Protein AF-A0A5S4T5T9-F1 (afdb_monomer)

Solvent-accessible surface area (backbone atoms only — not comparable to full-atom values): 7489 Å² total; per-residue (Å²): 132,74,59,50,68,45,62,31,43,60,80,69,78,54,94,88,60,77,89,72,47,61,51,77,38,60,65,65,75,37,75,66,57,27,56,50,53,39,49,52,66,32,47,49,53,59,57,48,49,65,67,69,37,70,91,48,91,48,70,72,59,53,52,48,40,52,50,44,28,68,89,36,76,66,7,39,51,49,50,53,51,42,28,55,53,37,33,54,52,47,39,58,69,70,59,48,37,61,60,51,26,51,49,30,53,75,67,42,33,38,45,82,97,43,58,80,43,72,55,36,20,51,52,45,48,55,51,49,53,65,60,76,104

Radius of gyration: 22.47 Å; Cα contacts (8 Å, |Δi|>4): 130; chains: 1; bounding box: 52×26×58 Å

Foldseek 3Di:
DDWDWFWKAFPDPPPPPDGTDTDTHDLQPLPCVQLVVLVVVLVVLLVVLVVVCVVPDDPVSVVVNQCSDCVHPNVVVVSVVSSLVSSLVVLVVVDQLQVVLVVCVVRRMDGPPADRHPRSSVVSVVVSVVSSD

Mean predicted aligned error: 11.47 Å

Structure (mmCIF, N/CA/C/O backbone):
data_AF-A0A5S4T5T9-F1
#
_entry.id   AF-A0A5S4T5T9-F1
#
loop_
_atom_site.group_PDB
_atom_site.id
_atom_site.type_symbol
_atom_site.label_atom_id
_atom_site.label_alt_id
_atom_site.label_comp_id
_atom_site.label_asym_id
_atom_site.label_entity_id
_atom_site.label_seq_id
_atom_site.pdbx_PDB_ins_code
_atom_site.Cartn_x
_atom_site.Cartn_y
_atom_site.Cartn_z
_atom_site.occupancy
_atom_site.B_iso_or_equiv
_atom_site.auth_seq_id
_atom_site.auth_comp_id
_atom_site.auth_asym_id
_atom_site.auth_atom_id
_atom_site.pdbx_PDB_model_num
ATOM 1 N N . GLN A 1 1 ? -12.957 13.118 1.467 1.00 51.69 1 GLN A N 1
ATOM 2 C CA . GLN A 1 1 ? -12.190 11.853 1.479 1.00 51.69 1 GLN A CA 1
ATOM 3 C C . GLN A 1 1 ? -13.083 10.794 2.107 1.00 51.69 1 GLN A C 1
ATOM 5 O O . GLN A 1 1 ? -13.762 11.119 3.073 1.00 51.69 1 GLN A O 1
ATOM 10 N N . ALA A 1 2 ? -13.179 9.599 1.519 1.00 67.75 2 ALA A N 1
ATOM 11 C CA . ALA A 1 2 ? -14.020 8.533 2.059 1.00 67.75 2 ALA A CA 1
ATOM 12 C C . ALA A 1 2 ? -13.291 7.851 3.226 1.00 67.75 2 ALA A C 1
ATOM 14 O O . ALA A 1 2 ? -12.193 7.319 3.057 1.00 67.75 2 ALA A O 1
ATOM 15 N N . GLU A 1 3 ? -13.894 7.895 4.408 1.00 76.12 3 GLU A N 1
ATOM 16 C CA . GLU A 1 3 ? -13.391 7.249 5.618 1.00 76.12 3 GLU A CA 1
ATOM 17 C C . GLU A 1 3 ? -14.485 6.337 6.165 1.00 76.12 3 GLU A C 1
ATOM 19 O O . GLU A 1 3 ? -15.643 6.744 6.296 1.00 76.12 3 GLU A O 1
ATOM 24 N N . TYR A 1 4 ? -14.120 5.097 6.475 1.00 79.38 4 TYR A N 1
ATOM 25 C CA . TYR A 1 4 ? -14.992 4.166 7.164 1.00 79.38 4 TYR A CA 1
ATOM 26 C C . TYR A 1 4 ? -14.936 4.469 8.661 1.00 79.38 4 TYR A C 1
ATOM 28 O O . TYR A 1 4 ? -13.888 4.353 9.296 1.00 79.38 4 TYR A O 1
ATOM 36 N N . LYS A 1 5 ? -16.060 4.905 9.226 1.00 81.06 5 LYS A N 1
ATOM 37 C CA . LYS A 1 5 ? -16.146 5.296 10.635 1.00 81.06 5 LYS A CA 1
ATOM 38 C C . LYS A 1 5 ? -16.551 4.084 11.465 1.00 81.06 5 LYS A C 1
ATOM 40 O O . LYS A 1 5 ? -17.704 3.665 11.404 1.00 81.06 5 LYS A O 1
ATOM 45 N N . ILE A 1 6 ? -15.622 3.538 12.248 1.00 82.81 6 ILE A N 1
ATOM 46 C CA . ILE A 1 6 ? -15.947 2.487 13.220 1.00 82.81 6 ILE A CA 1
ATOM 47 C C . ILE A 1 6 ? -16.379 3.162 14.524 1.00 82.81 6 ILE A C 1
ATOM 49 O O . ILE A 1 6 ? -15.565 3.884 15.099 1.00 82.81 6 ILE A O 1
ATOM 53 N N . PRO A 1 7 ? -17.612 2.960 15.017 1.00 82.31 7 PRO A N 1
ATOM 54 C CA . PRO A 1 7 ? -18.021 3.513 16.302 1.00 82.31 7 PRO A CA 1
ATOM 55 C C . PRO A 1 7 ? -17.177 2.904 17.428 1.00 82.31 7 PRO A C 1
ATOM 57 O O . PRO A 1 7 ? -16.990 1.688 17.481 1.00 82.31 7 PRO A O 1
ATOM 60 N N . ILE A 1 8 ? -16.677 3.745 18.331 1.00 83.69 8 ILE A N 1
ATOM 61 C CA . ILE A 1 8 ? -15.945 3.332 19.531 1.00 83.69 8 ILE A CA 1
ATOM 62 C C . ILE A 1 8 ? -16.584 3.947 20.775 1.00 83.69 8 ILE A C 1
ATOM 64 O O . ILE A 1 8 ? -17.117 5.059 20.747 1.00 83.69 8 ILE A O 1
ATOM 68 N N . GLN A 1 9 ? -16.510 3.216 21.879 1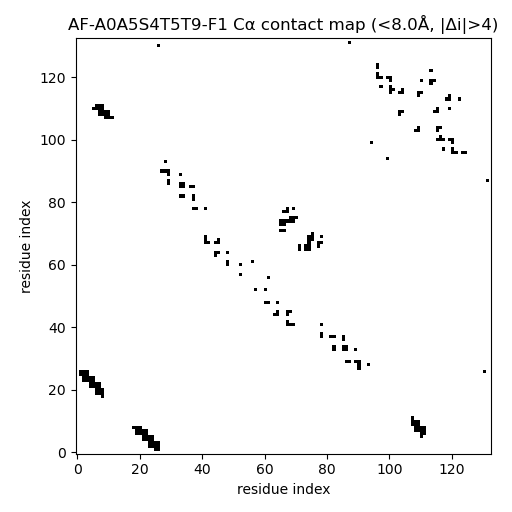.00 80.75 9 GLN A N 1
ATOM 69 C CA . GLN A 1 9 ? -16.943 3.662 23.198 1.00 80.75 9 GLN A CA 1
ATOM 70 C C . GLN A 1 9 ? -15.766 3.599 24.168 1.00 80.75 9 GLN A C 1
ATOM 72 O O . GLN A 1 9 ? -14.895 2.742 24.037 1.00 80.75 9 GLN A O 1
ATOM 77 N N . TYR A 1 10 ? -15.728 4.513 25.134 1.00 79.38 10 TYR A N 1
ATOM 78 C CA . TYR A 1 10 ? -14.708 4.533 26.181 1.00 79.38 10 TYR A CA 1
ATOM 79 C C . TYR A 1 10 ? -15.240 3.848 27.445 1.00 79.38 10 TYR A C 1
ATOM 81 O O . TYR A 1 10 ? -16.386 4.066 27.834 1.00 79.38 10 TYR A O 1
ATOM 89 N N . THR A 1 11 ? -14.423 3.019 28.100 1.00 70.69 11 THR A N 1
ATOM 90 C CA . THR A 1 11 ? -14.783 2.334 29.358 1.00 70.69 11 THR A CA 1
ATOM 91 C C . THR A 1 11 ? -14.834 3.285 30.553 1.00 70.69 11 THR A C 1
ATOM 93 O O . THR A 1 11 ? -15.564 3.021 31.505 1.00 70.69 11 THR A O 1
ATOM 96 N N . LYS A 1 12 ? -14.105 4.408 30.513 1.00 64.62 12 LYS A N 1
ATOM 97 C CA . LYS A 1 12 ? -14.217 5.493 31.496 1.00 64.62 12 LYS A CA 1
ATOM 98 C C . LYS A 1 12 ? -14.928 6.689 30.875 1.00 64.62 12 LYS A C 1
ATOM 100 O O . LYS A 1 12 ? -14.336 7.451 30.116 1.00 64.62 12 LYS A O 1
ATOM 105 N N . LEU A 1 13 ? -16.190 6.878 31.248 1.00 60.97 13 LEU A N 1
ATOM 106 C CA . LEU A 1 13 ? -16.888 8.144 31.057 1.00 60.97 13 LEU A CA 1
ATOM 107 C C . LEU A 1 13 ? -16.232 9.175 31.986 1.00 60.97 13 LEU A C 1
ATOM 109 O O . LEU A 1 13 ? -16.510 9.196 33.184 1.00 60.97 13 LEU A O 1
ATOM 113 N N . MET A 1 14 ? -15.347 10.028 31.464 1.00 55.12 14 MET A N 1
ATOM 114 C CA . MET A 1 14 ? -15.137 11.316 32.126 1.00 55.12 14 MET A CA 1
ATOM 115 C C . MET A 1 14 ? -16.474 12.054 32.063 1.00 55.12 14 MET A C 1
ATOM 117 O O . MET A 1 14 ? -17.108 12.104 31.010 1.00 55.12 14 MET A O 1
ATOM 121 N N . GLN A 1 15 ? -16.938 12.550 33.204 1.00 49.62 15 GLN A N 1
ATOM 122 C CA . GLN A 1 15 ? -18.208 13.255 33.340 1.00 49.62 15 GLN A CA 1
ATOM 123 C C . GLN A 1 15 ? -18.255 14.399 32.302 1.00 49.62 15 GLN A C 1
ATOM 125 O O . GLN A 1 15 ? -17.478 15.343 32.395 1.00 49.62 15 GLN A O 1
ATOM 130 N N . GLY A 1 16 ? -19.089 14.260 31.262 1.00 58.47 16 GLY A N 1
ATOM 131 C CA . GLY A 1 16 ? -19.201 15.221 30.150 1.00 58.47 16 GLY A CA 1
ATOM 132 C C . GLY A 1 16 ? -18.487 14.863 28.833 1.00 58.47 16 GLY A C 1
ATOM 133 O O . GLY A 1 16 ? -18.538 15.659 27.898 1.00 58.47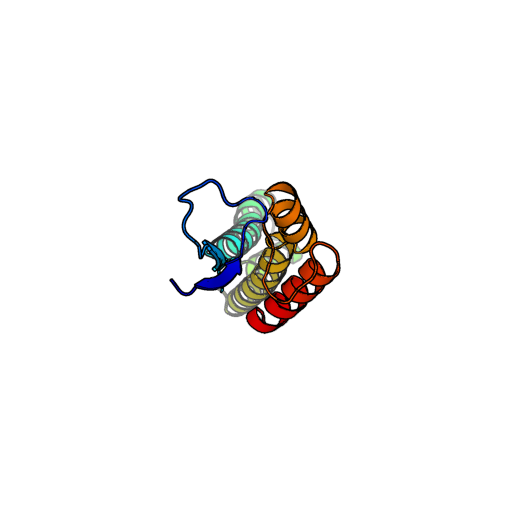 16 GLY A O 1
ATOM 134 N N . ALA A 1 17 ? -17.843 13.696 28.708 1.00 59.09 17 ALA A N 1
ATOM 135 C CA . ALA A 1 17 ? -17.214 13.275 27.451 1.00 59.09 17 ALA A CA 1
ATOM 136 C C . ALA A 1 17 ? -18.263 12.878 26.383 1.00 59.09 17 ALA A C 1
ATOM 138 O O . ALA A 1 17 ? -19.239 12.200 26.716 1.00 59.09 17 ALA A O 1
ATOM 139 N N . PRO A 1 18 ? -18.077 13.259 25.102 1.00 56.78 18 PRO A N 1
ATOM 140 C CA . PRO A 1 18 ? -19.024 12.950 24.033 1.00 56.78 18 PRO A CA 1
ATOM 141 C C . PRO A 1 18 ? -19.240 11.436 23.897 1.00 56.78 18 PRO A C 1
ATOM 143 O O . PRO A 1 18 ? -18.300 10.663 23.713 1.00 56.78 18 PRO A O 1
ATOM 146 N N . THR A 1 19 ? -20.508 11.025 23.961 1.00 59.84 19 THR A N 1
ATOM 147 C CA . THR A 1 19 ? -20.988 9.633 24.048 1.00 59.84 19 THR A CA 1
ATOM 148 C C . THR A 1 19 ? -20.728 8.789 22.796 1.00 59.84 19 THR A C 1
ATOM 150 O O . TH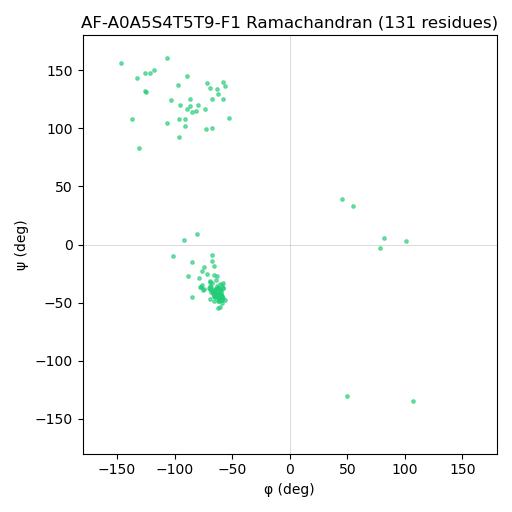R A 1 19 ? -20.928 7.576 22.821 1.00 59.84 19 THR A O 1
ATOM 153 N N . SER A 1 20 ? -20.272 9.400 21.701 1.00 62.28 20 SER A N 1
ATOM 154 C CA . SER A 1 20 ? -19.941 8.711 20.456 1.00 62.28 20 SER A CA 1
ATOM 155 C C . SER A 1 20 ? -18.639 9.251 19.877 1.00 62.28 20 SER A C 1
ATOM 157 O O . SER A 1 20 ? -18.597 10.358 19.337 1.00 62.28 20 SER A O 1
ATOM 159 N N . SER A 1 21 ? -17.581 8.455 19.960 1.00 74.94 21 SER A N 1
ATOM 160 C CA . SER A 1 21 ? -16.380 8.661 19.156 1.00 74.94 21 SER A CA 1
ATOM 161 C C . SER A 1 21 ? -16.324 7.602 18.064 1.00 74.94 21 SER A C 1
ATOM 163 O O . SER A 1 21 ? -17.000 6.576 18.130 1.00 74.94 21 SER A O 1
ATOM 165 N N . TYR A 1 22 ? -15.552 7.861 17.019 1.00 82.38 22 TYR A N 1
ATOM 166 C CA . TYR A 1 22 ? -15.332 6.899 15.951 1.00 82.38 22 TYR A CA 1
ATOM 167 C C . TYR A 1 22 ? -13.845 6.817 15.641 1.00 82.38 22 TYR A C 1
ATOM 169 O O . TYR A 1 22 ? -13.134 7.819 15.687 1.00 82.38 22 TYR A O 1
ATOM 177 N N . LEU A 1 23 ? -13.382 5.614 15.324 1.00 78.31 23 LEU A N 1
ATOM 178 C CA . LEU A 1 23 ? -12.066 5.384 14.759 1.00 78.31 23 LEU A CA 1
ATOM 179 C C . LEU A 1 23 ? -12.176 5.581 13.237 1.00 78.31 23 LEU A C 1
ATOM 181 O O . LEU A 1 23 ? -12.887 4.806 12.585 1.00 78.31 23 LEU A O 1
ATOM 185 N N . PRO A 1 24 ? -11.532 6.610 12.656 1.00 75.44 24 PRO A N 1
ATOM 186 C CA . PRO A 1 24 ? -11.505 6.773 11.212 1.00 75.44 24 PRO A CA 1
ATOM 187 C C . PRO A 1 24 ? -10.570 5.728 10.601 1.00 75.44 24 PRO A C 1
AT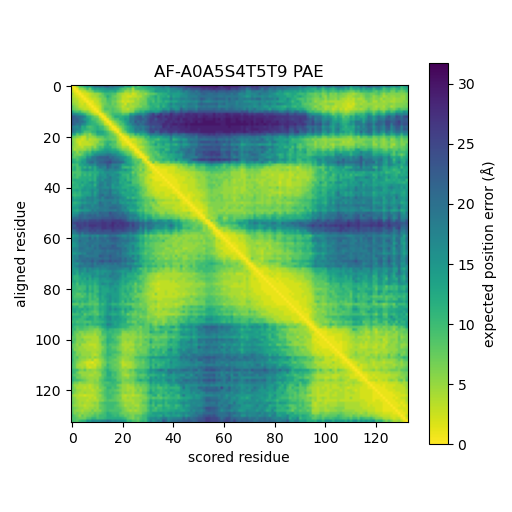OM 189 O O . PRO A 1 24 ? -9.360 5.740 10.834 1.00 75.44 24 PRO A O 1
ATOM 192 N N . LEU A 1 25 ? -11.121 4.832 9.785 1.00 74.12 25 LEU A N 1
ATOM 193 C CA . LEU A 1 25 ? -10.340 4.032 8.851 1.00 74.12 25 LEU A CA 1
ATOM 194 C C . LEU A 1 25 ? -10.338 4.705 7.491 1.00 74.12 25 LEU A C 1
ATOM 196 O O . LEU A 1 25 ? -11.378 4.867 6.852 1.00 74.12 25 LEU A O 1
ATOM 200 N N . LYS A 1 26 ? -9.150 5.056 7.010 1.00 66.00 26 LYS A N 1
ATOM 201 C CA . LYS A 1 26 ? -8.993 5.493 5.626 1.00 66.00 26 LYS A CA 1
ATOM 202 C C . LYS A 1 26 ? -9.256 4.299 4.713 1.00 66.00 26 LYS A C 1
ATOM 204 O O . LYS A 1 26 ? -8.611 3.268 4.860 1.00 66.00 26 LYS A O 1
ATOM 209 N N . VAL A 1 27 ? -10.193 4.455 3.776 1.00 60.97 27 VAL A N 1
ATOM 210 C CA . VAL A 1 27 ? -10.557 3.412 2.794 1.00 60.97 27 VAL A CA 1
ATOM 211 C C . VAL A 1 27 ? -9.394 3.130 1.837 1.00 60.97 27 VAL A C 1
ATOM 213 O O . VAL A 1 27 ? -9.253 2.023 1.339 1.00 60.97 27 VAL A O 1
ATOM 216 N N . ASN A 1 28 ? -8.520 4.118 1.632 1.00 62.94 28 ASN A N 1
ATOM 217 C CA . ASN A 1 28 ? -7.289 3.970 0.872 1.00 62.94 28 ASN A CA 1
ATOM 218 C C . ASN A 1 28 ? -6.115 4.555 1.679 1.00 62.94 28 ASN A C 1
ATOM 220 O O . ASN A 1 28 ? -5.766 5.726 1.496 1.00 62.94 28 ASN A O 1
ATOM 224 N N . PRO A 1 29 ? -5.537 3.792 2.625 1.00 55.56 29 PRO A N 1
ATOM 225 C CA . PRO A 1 29 ? -4.387 4.263 3.391 1.00 55.56 29 PRO A CA 1
ATOM 226 C C . PRO A 1 29 ? -3.157 4.448 2.484 1.00 55.56 29 PRO A C 1
ATOM 228 O O . PRO A 1 29 ? -2.278 5.239 2.817 1.00 55.56 29 PRO A O 1
ATOM 231 N N . ALA A 1 30 ? -3.159 3.823 1.296 1.00 57.22 30 ALA A N 1
ATOM 232 C CA . ALA A 1 30 ? -2.065 3.848 0.336 1.00 57.22 30 ALA A CA 1
ATOM 233 C C . ALA A 1 30 ? -1.674 5.256 -0.139 1.00 57.22 30 ALA A C 1
ATOM 235 O O . ALA A 1 30 ? -0.486 5.537 -0.300 1.00 57.22 30 ALA A O 1
ATOM 236 N N . GLY A 1 31 ? -2.627 6.181 -0.286 1.00 66.31 31 GLY A N 1
ATOM 237 C CA . GLY A 1 31 ? -2.318 7.560 -0.678 1.00 66.31 31 GLY A CA 1
ATOM 238 C C . GLY A 1 31 ? -1.396 7.627 -1.908 1.00 66.31 31 GLY A C 1
ATOM 239 O O . GLY A 1 31 ? -1.648 6.972 -2.913 1.00 66.31 31 GLY A O 1
ATOM 240 N N . VAL A 1 32 ? -0.318 8.415 -1.820 1.00 68.75 32 VAL A N 1
ATOM 241 C CA . VAL A 1 32 ? 0.657 8.638 -2.915 1.00 68.75 32 VAL A CA 1
ATOM 242 C C . VAL A 1 32 ? 1.950 7.817 -2.726 1.00 68.75 32 VAL A C 1
ATOM 244 O O . VAL A 1 32 ? 2.776 7.717 -3.630 1.00 68.75 32 VAL A O 1
ATOM 247 N N . ILE A 1 33 ? 2.139 7.185 -1.563 1.00 77.44 33 ILE A N 1
ATOM 248 C CA . ILE A 1 33 ? 3.415 6.565 -1.165 1.00 77.44 33 ILE A CA 1
ATOM 249 C C . ILE A 1 33 ? 3.816 5.367 -2.051 1.00 77.44 33 ILE A C 1
ATOM 251 O O . ILE A 1 33 ? 4.971 5.324 -2.479 1.00 77.44 33 ILE A O 1
ATOM 255 N N . PRO A 1 34 ? 2.917 4.431 -2.409 1.00 79.50 34 PRO A N 1
ATOM 256 C CA . PRO A 1 34 ? 3.242 3.331 -3.317 1.00 79.50 34 PRO A CA 1
ATOM 257 C C . PRO A 1 34 ? 3.713 3.793 -4.696 1.00 79.50 34 PRO A C 1
ATOM 259 O O . PRO A 1 34 ? 4.655 3.229 -5.248 1.00 79.50 34 PRO A O 1
ATOM 262 N N . VAL A 1 35 ? 3.093 4.848 -5.234 1.00 81.56 35 VAL A N 1
ATOM 263 C CA . VAL A 1 35 ? 3.474 5.430 -6.529 1.00 81.56 35 VAL A CA 1
ATOM 264 C C . VAL A 1 35 ? 4.872 6.043 -6.448 1.00 81.56 35 VAL A C 1
ATOM 266 O O . VAL A 1 35 ? 5.682 5.843 -7.355 1.00 81.56 35 VAL A O 1
ATOM 269 N N . ILE A 1 36 ? 5.191 6.718 -5.337 1.00 84.94 36 ILE A N 1
ATOM 270 C CA . ILE A 1 36 ? 6.535 7.255 -5.081 1.00 84.94 36 ILE A CA 1
ATOM 271 C C . ILE A 1 36 ? 7.560 6.116 -5.017 1.00 84.94 36 ILE A C 1
ATOM 273 O O . ILE A 1 36 ? 8.578 6.188 -5.702 1.00 84.94 36 ILE A O 1
ATOM 277 N N . PHE A 1 37 ? 7.288 5.032 -4.284 1.00 82.88 37 PHE A N 1
ATOM 278 C CA . PHE A 1 37 ? 8.192 3.875 -4.220 1.00 82.88 37 PHE A CA 1
ATOM 279 C C . PHE A 1 37 ? 8.428 3.227 -5.587 1.00 82.88 37 PHE A C 1
ATOM 281 O O . PHE A 1 37 ? 9.579 2.971 -5.949 1.00 82.88 37 PHE A O 1
ATOM 288 N N . ALA A 1 38 ? 7.368 3.024 -6.372 1.00 82.06 38 ALA A N 1
ATOM 289 C CA . ALA A 1 38 ? 7.489 2.512 -7.734 1.00 82.06 38 ALA A CA 1
ATOM 290 C C . ALA A 1 38 ? 8.344 3.445 -8.611 1.00 82.06 38 ALA A C 1
ATOM 292 O O . ALA A 1 38 ? 9.192 2.976 -9.373 1.00 82.06 38 ALA A O 1
ATOM 293 N N . SER A 1 39 ? 8.167 4.766 -8.479 1.00 83.62 39 SER A N 1
ATOM 294 C CA . SER A 1 39 ? 8.934 5.753 -9.251 1.00 83.62 39 SER A CA 1
ATOM 295 C C . SER A 1 39 ? 10.420 5.754 -8.878 1.00 83.62 39 SER A C 1
ATOM 297 O O . SER A 1 39 ? 11.269 5.747 -9.769 1.00 83.62 39 SER A O 1
ATOM 299 N N . SER A 1 40 ? 10.753 5.650 -7.588 1.00 85.62 40 SER A N 1
ATOM 300 C CA . SER A 1 40 ? 12.138 5.581 -7.114 1.00 85.62 40 SER A CA 1
ATOM 301 C C . SER A 1 40 ? 12.840 4.318 -7.610 1.00 85.62 40 SER A C 1
ATOM 303 O O . SER A 1 40 ? 13.952 4.400 -8.124 1.00 85.62 40 SER A O 1
ATOM 305 N N . ILE A 1 41 ? 12.177 3.158 -7.530 1.00 83.69 41 ILE A N 1
ATOM 306 C CA . ILE A 1 41 ? 12.730 1.882 -8.017 1.00 83.69 41 ILE A CA 1
ATOM 307 C C . ILE A 1 41 ? 12.971 1.918 -9.525 1.00 83.69 41 ILE A C 1
ATOM 309 O O . ILE A 1 41 ? 13.953 1.357 -9.993 1.00 83.69 41 ILE A O 1
ATOM 313 N N . THR A 1 42 ? 12.106 2.593 -10.279 1.00 81.12 42 THR A N 1
ATOM 314 C CA . THR A 1 42 ? 12.234 2.706 -11.738 1.00 81.12 42 THR A CA 1
ATOM 315 C C . THR A 1 42 ? 13.327 3.705 -12.139 1.00 81.12 42 THR A C 1
ATOM 317 O O . THR A 1 42 ? 14.068 3.477 -13.092 1.00 81.12 42 THR A O 1
ATOM 320 N N . THR A 1 43 ? 13.490 4.782 -11.365 1.00 82.88 43 THR A N 1
ATOM 321 C CA . THR A 1 43 ? 14.447 5.866 -11.655 1.00 82.88 43 THR A CA 1
ATOM 322 C C . THR A 1 43 ? 15.890 5.514 -11.275 1.00 82.88 43 THR A C 1
ATOM 324 O O . THR A 1 43 ? 16.842 6.011 -11.882 1.00 82.88 43 THR A O 1
ATOM 327 N N . ILE A 1 44 ? 16.094 4.652 -10.274 1.00 84.88 44 ILE A N 1
ATOM 328 C CA . ILE A 1 44 ? 17.438 4.248 -9.833 1.00 84.88 44 ILE A CA 1
ATOM 329 C C . ILE A 1 44 ? 18.220 3.551 -10.970 1.00 84.88 44 ILE A C 1
ATOM 331 O O . ILE A 1 44 ? 19.309 4.027 -11.304 1.00 84.88 44 ILE A O 1
ATOM 335 N N . PRO A 1 45 ? 17.698 2.495 -11.629 1.00 78.38 45 PRO A N 1
ATOM 336 C CA . PRO A 1 45 ? 18.369 1.855 -12.757 1.00 78.38 45 PRO A CA 1
ATOM 337 C C . PRO A 1 45 ? 18.555 2.805 -13.936 1.00 78.38 45 PRO A C 1
ATOM 339 O O . PRO A 1 45 ? 19.639 2.841 -14.510 1.00 78.38 45 PRO A O 1
ATOM 342 N N . SER A 1 46 ? 17.541 3.615 -14.269 1.00 77.88 46 SER A N 1
ATOM 343 C CA . SER A 1 46 ? 17.630 4.548 -15.399 1.00 77.88 46 SER A CA 1
ATOM 344 C C . SER A 1 46 ? 18.714 5.608 -15.202 1.00 77.88 46 SER A C 1
ATOM 346 O O . SER A 1 46 ? 19.266 6.104 -16.179 1.00 77.88 46 SER A O 1
ATOM 348 N N . THR A 1 47 ? 19.034 5.941 -13.949 1.00 81.12 47 THR A N 1
ATOM 349 C CA . THR A 1 47 ? 20.102 6.888 -13.617 1.00 81.12 47 THR A CA 1
ATOM 350 C C . THR A 1 47 ? 21.462 6.199 -13.568 1.00 81.12 47 THR A C 1
ATOM 352 O O . THR A 1 47 ? 22.411 6.722 -14.132 1.00 81.12 47 THR A O 1
ATOM 355 N N . ILE A 1 48 ? 21.575 5.023 -12.938 1.00 82.12 48 ILE A N 1
ATOM 356 C CA . ILE A 1 48 ? 22.863 4.335 -12.720 1.00 82.12 48 ILE A CA 1
ATOM 357 C C . ILE A 1 48 ? 23.403 3.682 -14.000 1.00 82.12 48 ILE A C 1
ATOM 359 O O . ILE A 1 48 ? 24.610 3.719 -14.236 1.00 82.12 48 ILE A O 1
ATOM 363 N N . ILE A 1 49 ? 22.539 3.084 -14.827 1.00 79.88 49 ILE A N 1
ATOM 364 C CA . ILE A 1 49 ? 22.953 2.330 -16.021 1.00 79.88 49 ILE A CA 1
ATOM 365 C C . ILE A 1 49 ? 23.814 3.178 -16.979 1.00 79.88 49 ILE A C 1
ATOM 367 O O . ILE A 1 49 ? 24.899 2.710 -17.327 1.00 79.88 49 ILE A O 1
ATOM 371 N N . PRO A 1 50 ? 23.434 4.421 -17.338 1.00 77.12 50 PRO A N 1
ATOM 372 C CA . PRO A 1 50 ? 24.269 5.286 -18.173 1.00 77.12 50 PRO A CA 1
ATOM 373 C C . PRO A 1 50 ? 25.661 5.574 -17.587 1.00 77.12 50 PRO A C 1
ATOM 375 O O . PRO A 1 50 ? 26.644 5.590 -18.327 1.00 77.12 50 PRO A O 1
ATOM 378 N N . PHE A 1 51 ? 25.777 5.746 -16.262 1.00 80.75 51 PHE A N 1
ATOM 379 C CA . PHE A 1 51 ? 27.076 5.944 -15.597 1.00 80.75 51 PHE A CA 1
ATOM 380 C C . PHE A 1 51 ? 27.940 4.677 -15.617 1.00 80.75 51 PHE A C 1
ATOM 382 O O . PHE A 1 51 ? 29.159 4.765 -15.751 1.00 80.75 51 PHE A O 1
ATOM 389 N N . VAL A 1 52 ? 27.322 3.498 -15.493 1.00 78.25 52 VAL A N 1
ATOM 390 C CA . VAL A 1 52 ? 28.026 2.205 -15.476 1.00 78.25 52 VAL A CA 1
ATOM 391 C C . VAL A 1 52 ? 28.435 1.759 -16.878 1.00 78.25 52 VAL A C 1
ATOM 393 O O . VAL A 1 52 ? 29.512 1.185 -17.039 1.00 78.25 52 VAL A O 1
ATOM 396 N N . GLN A 1 53 ? 27.611 2.025 -17.897 1.00 76.38 53 GLN A N 1
ATOM 397 C CA . GLN A 1 53 ? 27.944 1.683 -19.280 1.00 76.38 53 GLN A CA 1
ATOM 398 C C . GLN A 1 53 ? 29.188 2.432 -19.751 1.00 76.38 53 GLN A C 1
ATOM 400 O O . GLN A 1 53 ? 30.014 1.823 -20.421 1.00 76.38 53 GLN A O 1
ATOM 405 N N . ASN A 1 54 ? 29.379 3.699 -19.360 1.00 72.38 54 ASN A N 1
ATOM 406 C CA . ASN A 1 54 ? 30.609 4.464 -19.607 1.00 72.38 54 ASN A CA 1
ATOM 407 C C . ASN A 1 54 ? 31.139 4.316 -21.061 1.00 72.38 54 ASN A C 1
ATOM 409 O O . ASN A 1 54 ? 32.335 4.135 -21.291 1.00 72.38 54 ASN A O 1
ATOM 413 N N . GLY A 1 55 ? 30.222 4.293 -22.041 1.00 68.44 55 GLY A N 1
ATOM 414 C CA . GLY A 1 55 ? 30.515 4.108 -23.472 1.00 68.44 55 GLY A CA 1
ATOM 415 C C . GLY A 1 55 ? 30.710 2.663 -23.964 1.00 68.44 55 GLY A C 1
ATOM 416 O O . GLY A 1 55 ? 31.063 2.472 -25.125 1.00 68.44 55 GLY A O 1
ATOM 417 N N . ARG A 1 56 ? 30.499 1.641 -23.125 1.00 70.19 5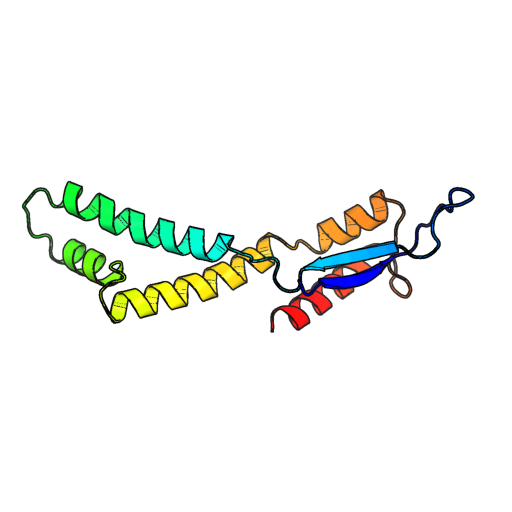6 ARG A N 1
ATOM 418 C CA . ARG A 1 56 ? 30.497 0.218 -23.506 1.00 70.19 56 ARG A CA 1
ATOM 419 C C . ARG A 1 56 ? 29.069 -0.311 -23.593 1.00 70.19 56 ARG A C 1
ATOM 421 O O . ARG A 1 56 ? 28.337 -0.304 -22.602 1.00 70.19 56 ARG A O 1
ATOM 428 N N . ASP A 1 57 ? 28.722 -0.861 -24.750 1.00 69.38 57 ASP A N 1
ATOM 429 C CA . ASP A 1 57 ? 27.453 -1.556 -24.944 1.00 69.38 57 ASP A CA 1
ATOM 430 C C . ASP A 1 57 ? 27.474 -2.899 -24.222 1.00 69.38 57 ASP A C 1
ATOM 432 O O . ASP A 1 57 ? 28.027 -3.897 -24.684 1.00 69.38 57 ASP A O 1
ATOM 436 N N . ILE A 1 58 ? 26.865 -2.912 -23.041 1.00 80.00 58 ILE A N 1
ATOM 437 C CA . ILE A 1 58 ? 26.615 -4.121 -22.270 1.00 80.00 58 ILE A CA 1
ATOM 438 C C . ILE A 1 58 ? 25.175 -4.566 -22.585 1.00 80.00 58 ILE A C 1
ATOM 440 O O . ILE A 1 58 ? 24.228 -3.912 -22.131 1.00 80.00 58 ILE A O 1
ATOM 444 N N . PRO A 1 59 ? 24.961 -5.663 -23.341 1.00 77.94 59 PRO A N 1
ATOM 445 C CA . PRO A 1 59 ? 23.638 -6.008 -23.874 1.00 77.94 59 PRO A CA 1
ATOM 446 C C . PRO A 1 59 ? 22.581 -6.262 -22.793 1.00 77.94 59 PRO A C 1
ATOM 448 O O . PRO A 1 59 ? 21.433 -5.849 -22.931 1.00 77.94 59 PRO A O 1
ATOM 451 N N . TRP A 1 60 ? 22.966 -6.902 -21.683 1.00 79.56 60 TRP A N 1
ATOM 452 C CA . TRP A 1 60 ? 22.052 -7.174 -20.568 1.00 79.56 60 TRP A CA 1
ATOM 453 C C . TRP A 1 60 ? 21.651 -5.900 -19.814 1.00 79.56 60 TRP A C 1
ATOM 455 O O . TRP A 1 60 ? 20.527 -5.792 -19.328 1.00 79.56 60 TRP A O 1
ATOM 465 N N . LEU A 1 61 ? 22.549 -4.916 -19.758 1.00 77.88 61 LEU A N 1
ATOM 466 C CA . LEU A 1 61 ? 22.329 -3.649 -19.071 1.00 77.88 61 LEU A CA 1
ATOM 467 C C . LEU A 1 61 ? 21.432 -2.722 -19.908 1.00 77.88 61 LEU A C 1
ATOM 469 O O . LEU A 1 61 ? 20.532 -2.081 -19.375 1.00 77.88 61 LEU A O 1
ATOM 473 N N . THR A 1 62 ? 21.597 -2.761 -21.231 1.00 74.81 62 THR A N 1
ATOM 474 C CA . THR A 1 62 ? 20.735 -2.064 -22.202 1.00 74.81 62 THR A CA 1
ATOM 475 C C . THR A 1 62 ? 19.309 -2.624 -22.181 1.00 74.81 62 THR A C 1
ATOM 477 O O . THR A 1 62 ? 18.342 -1.872 -22.107 1.00 74.81 62 THR A O 1
ATOM 480 N N . ARG A 1 63 ? 19.164 -3.958 -22.125 1.00 78.00 63 ARG A N 1
ATOM 481 C CA . ARG A 1 63 ? 17.861 -4.624 -21.937 1.00 78.00 63 ARG A CA 1
ATOM 482 C C . ARG A 1 63 ? 17.190 -4.215 -20.625 1.00 78.00 63 ARG A C 1
ATOM 484 O O . ARG A 1 63 ? 15.994 -3.950 -20.614 1.00 78.00 63 ARG A O 1
ATOM 491 N N . LEU A 1 64 ? 17.937 -4.144 -19.521 1.00 76.94 64 LEU A N 1
ATOM 492 C CA . LEU A 1 64 ? 17.405 -3.650 -18.245 1.00 76.94 64 LEU A CA 1
ATOM 493 C C . LEU A 1 64 ? 16.950 -2.191 -18.355 1.00 76.94 64 LEU A C 1
ATOM 495 O O . LEU A 1 64 ? 15.876 -1.854 -17.869 1.00 76.94 64 LEU A O 1
ATOM 499 N N . GLN A 1 65 ? 17.717 -1.336 -19.026 1.00 76.31 65 GLN A N 1
ATOM 500 C CA . GLN A 1 65 ? 17.337 0.059 -19.229 1.00 76.31 65 GLN A CA 1
ATOM 501 C C . GLN A 1 65 ? 16.017 0.191 -19.996 1.00 76.31 65 GLN A C 1
ATOM 503 O O . GLN A 1 65 ? 15.169 0.979 -19.594 1.00 76.31 65 GLN A O 1
ATOM 508 N N . GLU A 1 66 ? 15.804 -0.600 -21.049 1.00 75.94 66 GLU A N 1
ATOM 509 C CA . GLU A 1 66 ? 14.546 -0.605 -21.814 1.00 75.94 66 GLU A CA 1
ATOM 510 C C . GLU A 1 66 ? 13.340 -1.050 -20.974 1.00 75.94 66 GLU A C 1
ATOM 512 O O . GLU A 1 66 ? 12.248 -0.494 -21.116 1.00 75.94 66 GLU A O 1
ATOM 517 N N . ILE A 1 67 ? 13.548 -2.027 -20.085 1.00 76.75 67 ILE A N 1
ATOM 518 C CA . ILE A 1 67 ? 12.536 -2.590 -19.179 1.00 76.75 67 ILE A CA 1
ATOM 519 C C . ILE A 1 67 ? 12.146 -1.590 -18.082 1.00 76.75 67 ILE A C 1
ATOM 521 O O . ILE A 1 67 ? 10.976 -1.511 -17.716 1.00 76.75 67 ILE A O 1
ATOM 525 N N . PHE A 1 68 ? 13.101 -0.816 -17.563 1.00 73.31 68 PHE A N 1
ATOM 526 C CA . PHE A 1 68 ? 12.861 0.203 -16.533 1.00 73.31 68 PHE A CA 1
ATOM 527 C C . PHE A 1 68 ? 12.578 1.600 -17.110 1.00 73.31 68 PHE A C 1
ATOM 529 O O . PHE A 1 68 ? 12.414 2.557 -16.359 1.00 73.31 68 PHE A O 1
ATOM 536 N N . ASN A 1 69 ? 12.495 1.750 -18.433 1.00 77.19 69 ASN A N 1
ATOM 537 C CA . ASN A 1 69 ? 12.155 3.024 -19.053 1.00 77.19 69 ASN A CA 1
ATOM 538 C C . ASN A 1 69 ? 10.634 3.160 -19.224 1.00 77.19 69 ASN A C 1
ATOM 540 O O . ASN A 1 69 ? 10.013 2.434 -19.996 1.00 77.19 69 ASN A O 1
ATOM 544 N N . TYR A 1 70 ? 10.036 4.145 -18.557 1.00 71.00 70 TYR A N 1
ATOM 545 C CA . TYR A 1 70 ? 8.602 4.448 -18.633 1.00 71.00 70 TYR A CA 1
ATOM 546 C C . TYR A 1 70 ? 8.143 4.973 -20.005 1.00 71.00 70 TYR A C 1
ATOM 548 O O . TYR A 1 70 ? 6.943 4.987 -20.270 1.00 71.00 70 TYR A O 1
ATOM 556 N N . GLN A 1 71 ? 9.061 5.380 -20.891 1.00 75.62 71 GLN A N 1
ATOM 557 C CA . GLN A 1 71 ? 8.733 5.740 -22.276 1.00 75.62 71 GLN A CA 1
ATOM 558 C C . GLN A 1 71 ? 8.433 4.524 -23.163 1.00 75.62 71 GLN A C 1
ATOM 560 O O . GLN A 1 71 ? 7.827 4.690 -24.222 1.00 75.62 71 GLN A O 1
ATOM 565 N N . THR A 1 72 ? 8.851 3.314 -22.774 1.00 81.25 72 THR A N 1
ATOM 566 C CA . THR A 1 72 ? 8.559 2.106 -23.553 1.00 81.25 72 THR A CA 1
ATOM 567 C C . THR A 1 72 ? 7.220 1.498 -23.110 1.00 81.25 72 THR A C 1
ATOM 569 O O . THR A 1 72 ? 6.899 1.505 -21.919 1.00 81.25 72 THR A O 1
ATOM 572 N N . PRO A 1 73 ? 6.423 0.911 -24.026 1.00 83.19 73 PRO A N 1
ATOM 573 C CA . PRO A 1 73 ? 5.173 0.237 -23.658 1.00 83.19 73 PRO A CA 1
ATOM 574 C C . PRO A 1 73 ? 5.381 -0.896 -22.640 1.00 83.19 73 PRO A C 1
ATOM 576 O O . PRO A 1 73 ? 4.537 -1.130 -21.776 1.00 83.19 73 PRO A O 1
ATOM 579 N N . VAL A 1 74 ? 6.528 -1.580 -22.727 1.00 83.94 74 VAL A N 1
ATOM 580 C CA . VAL A 1 74 ? 6.921 -2.660 -21.812 1.00 83.94 74 VAL A CA 1
ATOM 581 C C . VAL A 1 74 ? 7.227 -2.107 -20.420 1.00 83.94 74 VAL A C 1
ATOM 583 O O . VAL A 1 74 ? 6.709 -2.631 -19.433 1.00 83.94 74 VAL A O 1
ATOM 586 N N . GLY A 1 75 ? 8.002 -1.023 -20.330 1.00 82.19 75 GLY A N 1
ATOM 587 C CA . GLY A 1 75 ? 8.311 -0.386 -19.052 1.00 82.19 75 GLY A CA 1
ATOM 588 C C . GLY A 1 75 ? 7.092 0.257 -18.397 1.00 82.19 75 GLY A C 1
ATOM 589 O O . GLY A 1 75 ? 6.945 0.174 -17.179 1.00 82.19 75 GLY A O 1
ATOM 590 N N . MET A 1 76 ? 6.147 0.790 -19.179 1.00 83.12 76 MET A N 1
ATOM 591 C CA . MET A 1 76 ? 4.878 1.302 -18.648 1.00 83.12 76 MET A CA 1
ATOM 592 C C . MET A 1 76 ? 4.011 0.194 -18.027 1.00 83.12 76 MET A C 1
ATOM 594 O O . MET A 1 76 ? 3.441 0.389 -16.952 1.00 83.12 76 MET A O 1
ATOM 598 N N . MET A 1 77 ? 3.950 -0.987 -18.653 1.00 86.62 77 MET A N 1
ATOM 599 C CA . MET A 1 77 ? 3.273 -2.162 -18.083 1.00 86.62 77 MET A CA 1
ATOM 600 C C . MET A 1 77 ? 3.918 -2.608 -16.768 1.00 86.62 77 MET A C 1
ATOM 602 O O . MET A 1 77 ? 3.220 -2.844 -15.782 1.00 86.62 77 MET A O 1
ATOM 606 N N . ILE A 1 78 ? 5.248 -2.672 -16.725 1.00 84.81 78 ILE A N 1
ATOM 607 C CA . ILE A 1 78 ? 5.992 -3.048 -15.518 1.00 84.81 78 ILE A CA 1
ATOM 608 C C . ILE A 1 78 ? 5.774 -2.024 -14.406 1.00 84.81 78 ILE A C 1
ATOM 610 O O . ILE A 1 78 ? 5.490 -2.405 -13.272 1.00 84.81 78 ILE A O 1
ATOM 614 N N . TYR A 1 79 ? 5.815 -0.733 -14.729 1.00 83.56 79 TYR A N 1
ATOM 615 C CA . TYR A 1 79 ? 5.537 0.342 -13.782 1.00 83.56 79 TYR A CA 1
ATOM 616 C C . TYR A 1 79 ? 4.121 0.240 -13.190 1.00 83.56 79 TYR A C 1
ATOM 618 O O . TYR A 1 79 ? 3.957 0.332 -11.973 1.00 83.56 79 TYR A O 1
ATOM 626 N N . ALA A 1 80 ? 3.107 -0.036 -14.017 1.00 85.19 80 ALA A N 1
ATOM 627 C CA . ALA A 1 80 ? 1.735 -0.245 -13.552 1.00 85.19 80 ALA A CA 1
ATOM 628 C C . ALA A 1 80 ? 1.614 -1.462 -12.614 1.00 85.19 80 ALA A C 1
ATOM 630 O O . ALA A 1 80 ? 0.974 -1.372 -11.563 1.00 85.19 80 ALA A O 1
ATOM 631 N N . VAL A 1 81 ? 2.274 -2.577 -12.944 1.00 88.62 81 VAL A N 1
ATOM 632 C CA . VAL A 1 81 ? 2.312 -3.774 -12.086 1.00 88.62 81 VAL A CA 1
ATOM 633 C C . VAL A 1 81 ? 3.016 -3.483 -10.760 1.00 88.62 81 VAL A C 1
ATOM 635 O O . VAL A 1 81 ? 2.503 -3.867 -9.707 1.00 88.62 81 VAL A O 1
ATOM 638 N N . LEU A 1 82 ? 4.145 -2.763 -10.782 1.00 85.75 82 LEU A N 1
ATOM 639 C CA . LEU A 1 82 ? 4.831 -2.332 -9.563 1.00 85.75 82 LEU A CA 1
ATOM 640 C C . LEU A 1 82 ? 3.916 -1.471 -8.687 1.00 85.75 82 LEU A C 1
ATOM 642 O O . LEU A 1 82 ? 3.851 -1.712 -7.485 1.00 85.75 82 LEU A O 1
ATOM 646 N N . ILE A 1 83 ? 3.182 -0.510 -9.257 1.00 84.81 83 ILE A N 1
ATOM 647 C CA . ILE A 1 83 ? 2.243 0.320 -8.487 1.00 84.81 83 ILE A CA 1
ATOM 648 C C . ILE A 1 83 ? 1.189 -0.545 -7.794 1.00 84.81 83 ILE A C 1
ATOM 650 O O . ILE A 1 83 ? 0.957 -0.365 -6.600 1.00 84.81 83 ILE A O 1
ATOM 654 N N . ILE A 1 84 ? 0.560 -1.483 -8.509 1.00 83.94 84 ILE A N 1
ATOM 655 C CA . ILE A 1 84 ? -0.478 -2.354 -7.936 1.00 83.94 84 ILE A CA 1
ATOM 656 C C . ILE A 1 84 ? 0.107 -3.203 -6.800 1.00 83.94 84 ILE A C 1
ATOM 658 O O . ILE A 1 84 ? -0.460 -3.250 -5.706 1.00 83.94 84 ILE A O 1
ATOM 662 N N . LEU A 1 85 ? 1.272 -3.815 -7.029 1.00 85.50 85 LEU A N 1
ATOM 663 C CA . LEU A 1 85 ? 1.948 -4.664 -6.050 1.00 85.50 85 LEU A CA 1
ATOM 664 C C . LEU A 1 85 ? 2.346 -3.878 -4.795 1.00 85.50 85 LEU A C 1
ATOM 666 O O . LEU A 1 85 ? 2.041 -4.301 -3.678 1.00 85.50 85 LEU A O 1
ATOM 670 N N . PHE A 1 86 ? 2.980 -2.716 -4.960 1.00 82.19 86 PHE A N 1
ATOM 671 C CA . PHE A 1 86 ? 3.375 -1.866 -3.837 1.00 82.19 86 PHE A CA 1
ATOM 672 C C . PHE A 1 86 ? 2.175 -1.238 -3.132 1.00 82.19 86 PHE A C 1
ATOM 674 O O . PHE A 1 86 ? 2.228 -1.060 -1.919 1.00 82.19 86 PHE A O 1
ATOM 681 N N . SER A 1 87 ? 1.090 -0.928 -3.845 1.00 79.69 87 SER A N 1
ATOM 682 C CA . SER A 1 87 ? -0.137 -0.390 -3.246 1.00 79.69 87 SER A CA 1
ATOM 683 C C . SER A 1 87 ? -0.791 -1.405 -2.314 1.00 79.69 87 SER A C 1
ATOM 685 O O . SER A 1 87 ? -1.119 -1.087 -1.164 1.00 79.69 87 SER A O 1
ATOM 687 N N . PHE A 1 88 ? -0.882 -2.657 -2.770 1.00 76.56 88 PHE A N 1
ATOM 688 C CA . PHE A 1 88 ? -1.350 -3.766 -1.951 1.00 76.56 88 PHE A CA 1
ATOM 689 C C . PHE A 1 88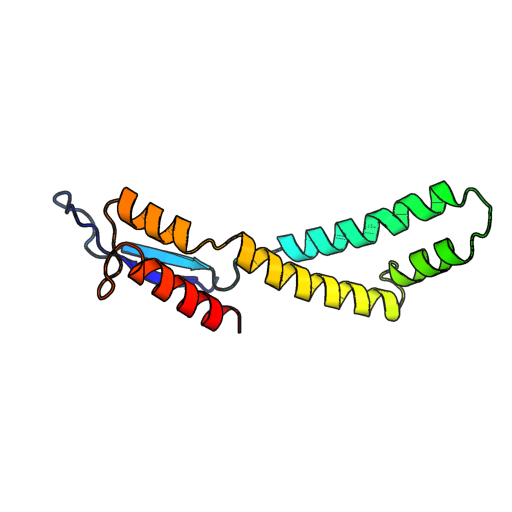 ? -0.418 -3.982 -0.752 1.00 76.56 88 PHE A C 1
ATOM 691 O O . PHE A 1 88 ? -0.857 -3.892 0.393 1.00 76.56 88 PHE A O 1
ATOM 698 N N . PHE A 1 89 ? 0.885 -4.164 -0.984 1.00 76.56 89 PHE A N 1
ATOM 699 C CA . PHE A 1 89 ? 1.852 -4.427 0.086 1.00 76.56 89 PHE A CA 1
ATOM 700 C C . PHE A 1 89 ? 1.903 -3.309 1.140 1.00 76.56 89 PHE A C 1
ATOM 702 O O . PHE A 1 89 ? 1.882 -3.582 2.340 1.00 76.56 89 PHE A O 1
ATOM 709 N N . TYR A 1 90 ? 1.910 -2.047 0.712 1.00 77.75 90 TYR A N 1
ATOM 710 C CA . TYR A 1 90 ? 1.939 -0.897 1.613 1.00 77.75 90 TYR A CA 1
ATOM 711 C C . TYR A 1 90 ? 0.691 -0.820 2.499 1.00 77.75 90 TYR A C 1
ATOM 713 O O . TYR A 1 90 ? 0.808 -0.559 3.696 1.00 77.75 90 TYR A O 1
ATOM 721 N N . THR A 1 91 ? -0.490 -1.111 1.945 1.00 73.38 91 THR A N 1
ATOM 722 C CA . THR A 1 91 ? -1.743 -1.158 2.714 1.00 73.38 91 THR A CA 1
ATOM 723 C C . THR A 1 91 ? -1.669 -2.195 3.839 1.00 73.38 91 THR A C 1
ATOM 725 O O . THR A 1 91 ? -2.052 -1.899 4.972 1.00 73.38 91 THR A O 1
ATOM 728 N N . PHE A 1 92 ? -1.106 -3.376 3.564 1.00 69.12 92 PHE A N 1
ATOM 729 C CA . PHE A 1 92 ? -0.908 -4.422 4.575 1.00 69.12 92 PHE A CA 1
ATOM 730 C C . PHE A 1 92 ? 0.139 -4.056 5.633 1.00 69.12 92 PHE A C 1
ATOM 732 O O . PHE A 1 92 ? -0.061 -4.346 6.809 1.00 69.12 92 PHE A O 1
ATOM 739 N N . VAL A 1 93 ? 1.245 -3.412 5.247 1.00 73.75 93 VAL A N 1
ATOM 740 C CA . VAL A 1 93 ? 2.289 -2.997 6.202 1.00 73.75 93 VAL A CA 1
ATOM 741 C C . VAL A 1 93 ? 1.805 -1.864 7.108 1.00 73.75 93 VAL A C 1
ATOM 743 O O . VAL A 1 93 ? 2.131 -1.839 8.297 1.00 73.75 93 VAL A O 1
ATOM 746 N N . GLN A 1 94 ? 1.037 -0.917 6.567 1.00 69.38 94 GLN A N 1
ATOM 747 C CA . GLN A 1 94 ? 0.591 0.250 7.322 1.00 69.38 94 GLN A CA 1
ATOM 748 C C . GLN A 1 94 ? -0.520 -0.086 8.315 1.00 69.38 94 GLN A C 1
ATOM 750 O O . GLN A 1 94 ? -0.531 0.455 9.424 1.00 69.38 94 GLN A O 1
ATOM 755 N N . VAL A 1 95 ? -1.452 -0.963 7.938 1.00 67.38 95 VAL A N 1
ATOM 756 C CA . VAL A 1 95 ? -2.544 -1.339 8.830 1.00 67.38 95 VAL A CA 1
ATOM 757 C C . VAL A 1 95 ? -2.195 -2.628 9.557 1.00 67.38 95 VAL A C 1
ATOM 759 O O . VAL A 1 95 ? -2.465 -3.722 9.079 1.00 67.38 95 VAL A O 1
ATOM 762 N N . ASN A 1 96 ? -1.608 -2.488 10.744 1.00 74.56 96 ASN A N 1
ATOM 763 C CA . ASN A 1 96 ? -1.412 -3.604 11.658 1.00 74.56 96 ASN A CA 1
ATOM 764 C C . ASN A 1 96 ? -2.637 -3.712 12.601 1.00 74.56 96 ASN A C 1
ATOM 766 O O . ASN A 1 96 ? -2.740 -2.919 13.543 1.00 74.56 96 ASN A O 1
ATOM 770 N N . PRO A 1 97 ? -3.574 -4.653 12.356 1.00 74.00 97 PRO A N 1
ATOM 771 C CA . PRO A 1 97 ? -4.813 -4.777 13.127 1.00 74.00 97 PRO A CA 1
ATOM 772 C C . PRO A 1 97 ? -4.564 -5.129 14.599 1.00 74.00 97 PRO A C 1
ATOM 774 O O . PRO A 1 97 ? -5.321 -4.687 15.463 1.00 74.00 97 PRO A O 1
ATOM 777 N N . GLU A 1 98 ? -3.485 -5.857 14.894 1.00 79.69 98 GLU A N 1
ATOM 778 C CA . GLU A 1 98 ? -3.075 -6.224 16.252 1.00 79.69 98 GLU A CA 1
ATOM 779 C C . GLU A 1 98 ? -2.677 -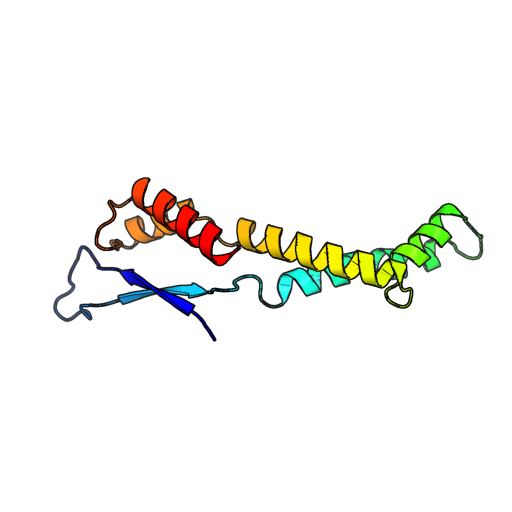4.974 17.047 1.00 79.69 98 GLU A C 1
ATOM 781 O O . GLU A 1 98 ? -3.224 -4.708 18.120 1.00 79.69 98 GLU A O 1
ATOM 786 N N . LYS A 1 99 ? -1.831 -4.112 16.464 1.00 80.25 99 LYS A N 1
ATOM 787 C CA . LYS A 1 99 ? -1.459 -2.821 17.067 1.00 80.25 99 LYS A CA 1
ATOM 788 C C . LYS A 1 99 ? -2.660 -1.897 17.237 1.00 80.25 99 LYS A C 1
ATOM 790 O O . LYS A 1 99 ? -2.731 -1.167 18.225 1.00 80.25 99 LYS A O 1
ATOM 795 N N . THR A 1 100 ? -3.606 -1.888 16.297 1.00 80.12 100 THR A N 1
ATOM 796 C CA . THR A 1 100 ? -4.827 -1.082 16.439 1.00 80.12 100 THR A CA 1
ATOM 797 C C . THR A 1 100 ? -5.689 -1.587 17.597 1.00 80.12 100 THR A C 1
ATOM 799 O O . THR A 1 100 ? -6.127 -0.778 18.415 1.00 80.12 100 THR A O 1
ATOM 802 N N . ALA A 1 101 ? -5.876 -2.902 17.733 1.00 80.31 101 ALA A N 1
ATOM 803 C CA . ALA A 1 101 ? -6.619 -3.502 18.843 1.00 80.31 101 ALA A CA 1
ATOM 804 C C . ALA A 1 101 ? -5.938 -3.282 20.209 1.00 80.31 101 ALA A C 1
ATOM 806 O O . ALA A 1 101 ? -6.616 -3.020 21.207 1.00 80.31 101 ALA A O 1
ATOM 807 N N . GLU A 1 102 ? -4.606 -3.348 20.264 1.00 83.69 102 GLU A N 1
ATOM 808 C CA . GLU A 1 102 ? -3.828 -3.054 21.471 1.00 83.69 102 GLU A CA 1
ATOM 809 C C . GLU A 1 102 ? -3.928 -1.568 21.856 1.00 83.69 102 GLU A C 1
ATOM 811 O O . GLU A 1 102 ? -4.130 -1.241 23.025 1.00 83.69 102 GLU A O 1
ATOM 816 N N . ASN A 1 103 ? -3.862 -0.658 20.878 1.00 83.19 103 ASN A N 1
ATOM 817 C CA . ASN A 1 103 ? -4.038 0.778 21.106 1.00 83.19 103 ASN A CA 1
ATOM 818 C C . ASN A 1 103 ? -5.447 1.123 21.603 1.00 83.19 103 ASN A C 1
ATOM 820 O O . ASN A 1 103 ? -5.579 1.991 22.462 1.00 83.19 103 ASN A O 1
ATOM 824 N N . LEU A 1 104 ? -6.494 0.456 21.103 1.00 82.62 104 LEU A N 1
ATOM 825 C CA . LEU A 1 104 ? -7.856 0.629 21.622 1.00 82.62 104 LEU A CA 1
ATOM 826 C C . LEU A 1 104 ? -7.929 0.214 23.101 1.00 82.62 104 LEU A C 1
ATOM 828 O O . LEU A 1 104 ? -8.352 1.003 23.944 1.00 82.62 104 LEU A O 1
ATOM 832 N N . GLN A 1 105 ? -7.388 -0.958 23.451 1.00 81.62 105 GLN A N 1
ATOM 833 C CA . GLN A 1 105 ? -7.317 -1.406 24.847 1.00 81.62 105 GLN A C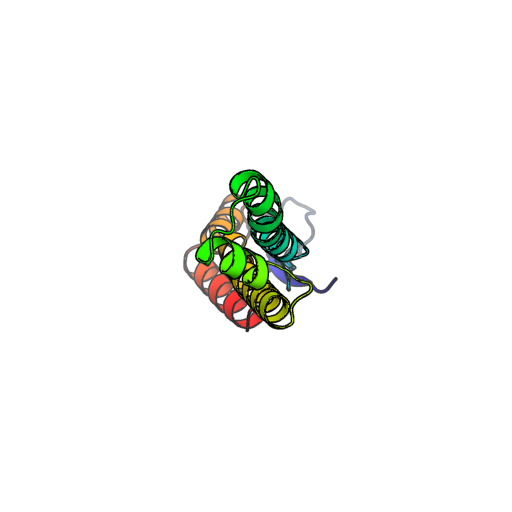A 1
ATOM 834 C C . GLN A 1 105 ? -6.522 -0.451 25.748 1.00 81.62 105 GLN A C 1
ATOM 836 O O . GLN A 1 105 ? -7.009 -0.079 26.817 1.00 81.62 105 GLN A O 1
ATOM 841 N N . LYS A 1 106 ? -5.330 -0.014 25.319 1.00 83.88 106 LYS A N 1
ATOM 842 C CA . LYS A 1 106 ? -4.492 0.940 26.070 1.00 83.88 106 LYS A CA 1
ATOM 843 C C . LYS A 1 106 ? -5.196 2.279 26.282 1.00 83.88 106 LYS A C 1
ATOM 845 O O . LYS A 1 106 ? -5.122 2.842 27.370 1.00 83.88 106 LYS A O 1
ATOM 850 N N . ASN A 1 107 ? -5.933 2.752 25.279 1.00 81.69 107 ASN A N 1
ATOM 851 C CA . ASN A 1 107 ? -6.712 3.987 25.354 1.00 81.69 107 ASN A CA 1
ATOM 852 C C . ASN A 1 107 ? -8.058 3.822 26.075 1.00 81.69 107 ASN A C 1
ATOM 854 O O . ASN A 1 107 ? -8.864 4.754 26.063 1.00 81.69 107 ASN A O 1
ATOM 858 N N . SER A 1 108 ? -8.318 2.671 26.713 1.00 81.50 108 SER A N 1
ATOM 859 C CA . SER A 1 108 ? -9.590 2.396 27.392 1.00 81.50 108 SER A CA 1
ATOM 860 C C . SER A 1 108 ? -10.798 2.572 26.458 1.00 81.50 108 SER A C 1
ATOM 862 O O . SER A 1 108 ? -11.865 3.009 26.888 1.00 81.50 108 SER A O 1
ATOM 864 N N . SER A 1 109 ? -10.631 2.262 25.170 1.00 82.75 109 SER A N 1
ATOM 865 C CA . SER A 1 109 ? -11.673 2.316 24.148 1.00 82.75 109 SER A CA 1
ATOM 866 C C . SER A 1 109 ? -11.936 0.938 23.541 1.00 82.75 109 SER A C 1
ATOM 868 O O . SER A 1 109 ? -11.070 0.065 23.499 1.00 82.75 109 SER A O 1
ATOM 870 N N . TYR A 1 110 ? -13.170 0.704 23.106 1.00 83.12 110 TYR A N 1
ATOM 871 C CA . TYR A 1 110 ? -13.605 -0.573 22.549 1.00 83.12 110 TYR A CA 1
ATOM 872 C C . TYR A 1 110 ? -14.656 -0.377 21.458 1.00 83.12 110 TYR A C 1
ATOM 874 O O . TYR A 1 110 ? -15.353 0.638 21.415 1.00 83.12 110 TYR A O 1
ATOM 882 N N . ILE A 1 111 ? -14.761 -1.360 20.563 1.00 84.31 111 ILE A N 1
ATOM 883 C CA . ILE A 1 111 ? -15.785 -1.391 19.516 1.00 84.31 111 ILE A CA 1
ATOM 884 C C . ILE A 1 111 ? -17.048 -2.041 20.108 1.00 84.31 111 ILE A C 1
ATOM 886 O O . ILE A 1 111 ? -16.966 -3.165 20.612 1.00 84.31 111 ILE A O 1
ATOM 890 N N . PRO A 1 112 ? -18.224 -1.390 20.052 1.00 78.38 112 PRO A N 1
ATOM 891 C CA . PRO A 1 112 ? -19.477 -1.997 20.487 1.00 78.38 112 PRO A CA 1
ATOM 892 C C . PRO A 1 112 ? -19.738 -3.305 19.731 1.00 78.38 112 PRO A C 1
ATOM 894 O O . PRO A 1 112 ? -19.592 -3.359 18.512 1.00 78.38 112 PRO A O 1
ATOM 897 N N . SER A 1 113 ? -20.181 -4.344 20.439 1.00 81.00 113 S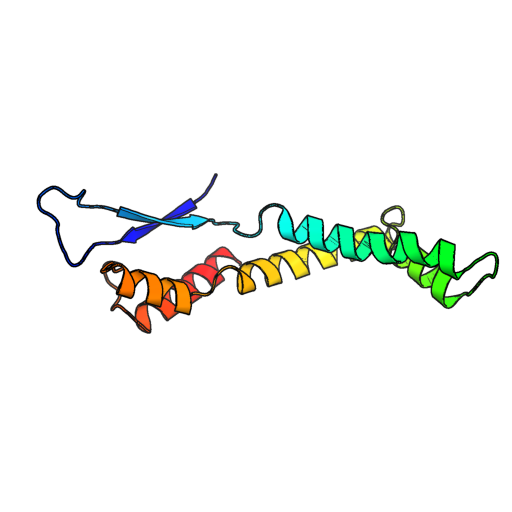ER A N 1
ATOM 898 C CA . SER A 1 113 ? -20.426 -5.705 19.915 1.00 81.00 113 SER A CA 1
ATOM 899 C C . SER A 1 113 ? -19.192 -6.598 19.711 1.00 81.00 113 SER A C 1
ATOM 901 O O . SER A 1 113 ? -19.372 -7.768 19.380 1.00 81.00 113 SER A O 1
ATOM 903 N N . VAL A 1 114 ? -17.964 -6.116 19.951 1.00 84.00 114 VAL A N 1
ATOM 904 C CA . VAL A 1 114 ? -16.737 -6.929 19.828 1.00 84.00 114 VAL A CA 1
ATOM 905 C C . VAL A 1 114 ? -15.932 -6.883 21.126 1.00 84.00 114 VAL A C 1
ATOM 907 O O . VAL A 1 114 ? -15.703 -5.816 21.694 1.00 84.00 114 VAL A O 1
ATOM 910 N N . ARG A 1 115 ? -15.494 -8.046 21.627 1.00 85.00 115 ARG A N 1
ATOM 911 C CA . ARG A 1 115 ? -14.688 -8.104 22.857 1.00 85.00 115 ARG A CA 1
ATOM 912 C C . ARG A 1 115 ? -13.290 -7.499 22.607 1.00 85.00 115 ARG A C 1
ATOM 914 O O . ARG A 1 115 ? -12.670 -7.824 21.589 1.00 85.00 115 ARG A O 1
ATOM 921 N N . PRO A 1 116 ? -12.767 -6.645 23.508 1.00 81.31 116 PRO A N 1
ATOM 922 C CA . PRO A 1 116 ? -11.411 -6.110 23.382 1.00 81.31 116 PRO A CA 1
ATOM 923 C C . PRO A 1 116 ? -10.362 -7.230 23.322 1.00 81.31 116 PRO A C 1
ATOM 925 O O . PRO A 1 116 ? -10.476 -8.225 24.037 1.00 81.31 116 PRO A O 1
ATOM 928 N N . GLY A 1 117 ? -9.350 -7.077 22.465 1.00 83.50 117 GLY A N 1
ATOM 929 C CA . GLY A 1 117 ? -8.301 -8.081 22.254 1.00 83.50 117 GLY A CA 1
ATOM 930 C C . GLY A 1 117 ? -8.435 -8.812 20.929 1.00 83.50 117 GLY A C 1
ATOM 931 O O . GLY A 1 117 ? -8.658 -8.191 19.891 1.00 83.50 117 GLY A O 1
ATOM 932 N N . ARG A 1 118 ? -8.291 -10.137 20.971 1.00 84.44 118 ARG A N 1
ATOM 933 C CA . ARG A 1 118 ? -8.189 -10.995 19.780 1.00 84.44 118 ARG A CA 1
ATOM 934 C C . ARG A 1 118 ? -9.418 -10.926 18.863 1.00 84.44 118 ARG A C 1
ATOM 936 O O . ARG A 1 118 ? -9.283 -10.969 17.647 1.00 84.44 118 ARG A O 1
ATOM 943 N N . GLU A 1 119 ? -10.612 -10.754 19.428 1.00 84.19 119 GLU A N 1
ATOM 944 C CA . GLU A 1 119 ? -11.852 -10.578 18.652 1.00 84.19 119 GLU A CA 1
ATOM 945 C C . GLU A 1 119 ? -11.862 -9.235 17.895 1.00 84.19 119 GLU A C 1
ATOM 947 O O . GLU A 1 119 ? -12.305 -9.160 16.749 1.00 84.19 119 GLU A O 1
ATOM 952 N N . THR A 1 120 ? -11.315 -8.171 18.501 1.00 84.56 120 THR A N 1
ATOM 953 C CA . THR A 1 120 ? -11.181 -6.848 17.862 1.00 84.56 120 THR A CA 1
ATOM 954 C C . THR A 1 120 ? -10.200 -6.897 16.692 1.00 84.56 120 THR A C 1
ATOM 956 O O . THR A 1 120 ? -10.479 -6.343 15.629 1.00 84.56 120 THR A O 1
ATOM 959 N N . GLU A 1 121 ? -9.081 -7.601 16.860 1.00 83.25 121 GLU A N 1
ATOM 960 C CA . GLU A 1 121 ? -8.095 -7.832 15.802 1.00 83.25 121 GLU A CA 1
ATOM 961 C C . GLU A 1 121 ? -8.693 -8.610 14.619 1.00 83.25 121 GLU A C 1
ATOM 963 O O . GLU A 1 121 ? -8.507 -8.220 13.462 1.00 83.25 121 GLU A O 1
ATOM 968 N N . GLN A 1 122 ? -9.444 -9.684 14.887 1.00 85.06 122 GLN A N 1
ATOM 969 C CA . GLN A 1 122 ? -10.095 -10.482 13.844 1.00 85.06 122 GLN A CA 1
ATOM 970 C C . GLN A 1 122 ? -11.148 -9.677 13.081 1.00 85.06 122 GLN A C 1
ATOM 972 O O . GLN A 1 122 ? -11.172 -9.713 11.846 1.00 85.06 122 GLN A O 1
ATOM 977 N N . PHE A 1 123 ? -11.970 -8.903 13.795 1.00 85.38 123 PHE A N 1
ATOM 978 C CA . PHE A 1 123 ? -12.942 -7.997 13.186 1.00 85.38 123 PHE A CA 1
ATOM 979 C C . PHE A 1 123 ? -12.254 -6.978 12.268 1.00 85.38 123 PHE A C 1
ATOM 981 O O . PHE A 1 123 ? -12.610 -6.857 11.095 1.00 85.38 123 PHE A O 1
ATOM 988 N N . MET A 1 124 ? -11.213 -6.307 12.770 1.00 82.25 124 MET A N 1
ATOM 989 C CA . MET A 1 124 ? -10.402 -5.349 12.013 1.00 82.25 124 MET A CA 1
ATOM 990 C C . MET A 1 124 ? -9.759 -5.976 10.773 1.00 82.25 124 MET A C 1
ATOM 992 O O . MET A 1 124 ? -9.860 -5.423 9.679 1.00 82.25 124 MET A O 1
ATOM 996 N N . SER A 1 125 ? -9.164 -7.158 10.915 1.00 81.62 125 SER A N 1
ATOM 997 C CA . SER A 1 125 ? -8.537 -7.898 9.815 1.00 81.62 125 SER A CA 1
ATOM 998 C C . SER A 1 125 ? -9.540 -8.286 8.729 1.00 81.62 125 SER A C 1
ATOM 1000 O O . SER A 1 125 ? -9.256 -8.154 7.538 1.00 81.62 125 SER A O 1
ATOM 1002 N N . SER A 1 126 ? -10.728 -8.753 9.121 1.00 83.06 126 SER A N 1
ATOM 1003 C CA . SER A 1 126 ? -11.792 -9.099 8.176 1.00 83.06 126 SER A CA 1
ATOM 1004 C C . SER A 1 126 ? -12.317 -7.869 7.438 1.00 83.06 126 SER A C 1
ATOM 1006 O O . SER A 1 126 ? -12.604 -7.946 6.244 1.00 83.06 126 SER A O 1
ATOM 1008 N N . LEU A 1 127 ? -12.442 -6.739 8.135 1.00 80.38 127 LEU A N 1
ATOM 1009 C CA . LEU A 1 127 ? -12.930 -5.486 7.565 1.00 80.38 127 LEU A CA 1
ATOM 1010 C C . LEU A 1 127 ? -11.917 -4.913 6.564 1.00 80.38 127 LEU A C 1
ATOM 1012 O O . LEU A 1 127 ? -12.302 -4.511 5.471 1.00 80.38 127 LEU A O 1
ATOM 1016 N N . LEU A 1 128 ? -10.622 -4.981 6.881 1.00 75.81 128 LEU A N 1
ATOM 1017 C CA . LEU A 1 128 ? -9.542 -4.572 5.977 1.00 75.81 128 LEU A CA 1
ATOM 1018 C C . LEU A 1 128 ? -9.490 -5.405 4.702 1.00 75.81 128 LEU A C 1
ATOM 1020 O O . LEU A 1 128 ? -9.413 -4.839 3.617 1.00 75.81 128 LEU A O 1
ATOM 1024 N N . LYS A 1 129 ? -9.602 -6.734 4.811 1.00 76.38 129 LYS A N 1
ATOM 1025 C CA . LYS A 1 129 ? -9.664 -7.613 3.631 1.00 76.38 129 LYS A CA 1
ATOM 1026 C C . LYS A 1 129 ? -10.834 -7.257 2.712 1.00 76.38 129 LYS A C 1
ATOM 1028 O O . LYS A 1 129 ? -10.679 -7.293 1.497 1.00 76.38 129 LYS A O 1
ATOM 1033 N N . LYS A 1 130 ? -11.978 -6.884 3.295 1.00 76.31 130 LYS A N 1
ATOM 1034 C CA . LYS A 1 130 ? -13.195 -6.506 2.565 1.00 76.31 130 LYS A CA 1
ATOM 1035 C C . LYS A 1 130 ? -13.140 -5.099 1.957 1.00 76.31 130 LYS A C 1
ATOM 1037 O O . LYS A 1 130 ? -13.901 -4.826 1.045 1.00 76.31 130 LYS A O 1
ATOM 1042 N N . LEU A 1 131 ? -12.296 -4.210 2.484 1.00 70.38 131 LEU A N 1
ATOM 1043 C CA . LEU A 1 131 ? -12.060 -2.874 1.918 1.00 70.38 131 LEU A CA 1
ATOM 1044 C C . LEU A 1 131 ? -10.949 -2.873 0.860 1.00 70.38 131 LEU A C 1
ATOM 1046 O O . LEU A 1 131 ? -10.943 -2.007 -0.007 1.00 70.38 131 LEU A O 1
ATOM 1050 N N . ALA A 1 132 ? -10.000 -3.805 0.961 1.00 62.84 132 ALA A N 1
ATOM 1051 C CA . ALA A 1 132 ? -8.889 -3.947 0.025 1.00 62.84 132 ALA A CA 1
ATOM 1052 C C . ALA A 1 132 ? -9.232 -4.776 -1.230 1.00 62.84 132 ALA A C 1
ATOM 1054 O O . ALA A 1 132 ? -8.459 -4.740 -2.185 1.00 62.84 132 ALA A O 1
ATOM 1055 N N . THR A 1 133 ? -10.342 -5.527 -1.212 1.00 57.06 133 THR A N 1
ATOM 1056 C CA . THR A 1 133 ? -10.886 -6.293 -2.353 1.00 57.06 133 THR A CA 1
ATOM 1057 C C . THR A 1 133 ? -12.073 -5.549 -2.940 1.00 57.06 133 THR A C 1
ATOM 1059 O O . THR A 1 133 ? -12.145 -5.444 -4.181 1.00 57.06 133 THR A O 1
#

pLDDT: mean 76.77, std 8.38, range [49.62, 88.62]

Organism: Streptococcus pyogenes (NCBI:txid1314)

Secondary structure (DSSP, 8-state):
--EEEEEEEESS--TT--S-EEEEEES-TTTTHHHHHHHHHHHHHHHHHHHHHTT---HHHHHHHHHS-TTSHHHHHHHHHHHHHHHHHHHHHH--HHHHHHHHHHTTEE-TTS-TTHHHHHHHHHHHHHHH-

InterPro domains:
  IPR002208 SecY/SEC61-alpha family [PF00344] (1-132)
  IPR002208 SecY/SEC61-alpha family [PTHR10906] (5-128)
  IPR023201 SecY domain superfamily [G3DSA:1.10.3370.10] (1-133)
  IPR023201 SecY domain superfamily [SSF103491] (2-132)

Nearest PDB structures (foldseek):
  6itc-assembly1_Y  TM=8.017E-01  e=3.424E-11  Geobacillus thermodenitrificans NG80-2
  7xha-assembly1_Y  TM=8.051E-01  e=1.567E-10  Geobacillus thermodenitrificans NG80-2
  5aww-assembly1_Y  TM=7.521E-01  e=3.673E-10  Thermus thermophilus HB8
  5gae-assembly1_g  TM=7.240E-01  e=5.341E-09  Escherichia coli
  5ch4-assembly1_Y  TM=7.400E-01  e=1.043E-08  Thermus thermophilus HB8

Sequence (133 aa):
QAEYKIPIQYTKLMQGAPTSSYLPLKVNPAGVIPVIFASSITTIPSTIIPFVQNGRDIPWLTRLQEIFNYQTPVGMMIYAVLIILFSFFYTFVQVNPEKTAENLQKNSSYIPSVRPGRETEQFMSSLLKKLAT